Protein AF-A0A8T5W7X0-F1 (afdb_monomer)

Radius of gyration: 18.87 Å; Cα contacts (8 Å, |Δi|>4): 63; chains: 1; bounding box: 44×37×48 Å

Sequence (148 aa):
MAILFRSESFWGNILALLSAVCWAVYSVMNKSALKRYSPLTLTALAYVFGSLILFFFCFAFEDVSLIFQWSLSSWLILLYLGILASGVTFYLWNYALSIMEASRVSVFIFLIPVLAILLGKVILNETITGFTFLGTALVLSGIYLMER

Mean predicted aligned error: 6.64 Å

Secondary structure (DSSP, 8-state):
-GGGGSHHHHHHHHHHHHHHHHHHHHHHHHHHHTTTS-HHHHHHHHHHHHHHHHHHHHHHHS-GGGGGG--HHHHHHHHIIIIIIIIIHHHHHHHHHHHS-HHHHHHGGGGHHHHHHHHHHHHS-----HHHHHHHHHHHHHHHHHH-

Structure (mmCIF, N/CA/C/O backbone):
data_AF-A0A8T5W7X0-F1
#
_entry.id   AF-A0A8T5W7X0-F1
#
loop_
_atom_site.group_PDB
_atom_site.id
_atom_site.type_symbol
_atom_site.label_atom_id
_atom_site.label_alt_id
_atom_site.label_comp_id
_atom_site.label_asym_id
_atom_site.label_entity_id
_atom_site.label_seq_id
_atom_site.pdbx_PDB_ins_code
_atom_site.Cartn_x
_atom_site.Cartn_y
_atom_site.Cartn_z
_atom_site.occupancy
_atom_site.B_iso_or_equiv
_atom_site.auth_seq_id
_atom_site.auth_comp_id
_atom_site.auth_asym_id
_atom_site.auth_atom_id
_atom_site.pdbx_PDB_model_num
ATOM 1 N N . MET A 1 1 ? -17.045 22.392 -5.999 1.00 44.75 1 MET A N 1
ATOM 2 C CA . MET A 1 1 ? -15.923 23.307 -6.315 1.00 44.75 1 MET A CA 1
ATOM 3 C C . MET A 1 1 ? -15.496 24.185 -5.129 1.00 44.75 1 MET A C 1
ATOM 5 O O . MET A 1 1 ? -14.305 24.367 -4.947 1.00 44.75 1 MET A O 1
ATOM 9 N N . ALA A 1 2 ? -16.413 24.690 -4.286 1.00 38.28 2 ALA A N 1
ATOM 10 C CA . ALA A 1 2 ? -16.085 25.625 -3.190 1.00 38.28 2 ALA A CA 1
ATOM 11 C C . ALA A 1 2 ? -15.425 25.011 -1.930 1.00 38.28 2 ALA A C 1
ATOM 13 O O . ALA A 1 2 ? -14.937 25.744 -1.079 1.00 38.28 2 ALA A O 1
ATOM 14 N N . ILE A 1 3 ? -15.364 23.680 -1.808 1.00 50.03 3 ILE A N 1
ATOM 15 C CA . ILE A 1 3 ? -14.723 22.996 -0.664 1.00 50.03 3 ILE A CA 1
ATOM 16 C C . ILE A 1 3 ? -13.188 22.918 -0.847 1.00 50.03 3 ILE A C 1
ATOM 18 O O . ILE A 1 3 ? -12.456 22.663 0.099 1.00 50.03 3 ILE A O 1
ATOM 22 N N . LEU A 1 4 ? -12.677 23.213 -2.051 1.00 51.75 4 LEU A N 1
ATOM 23 C CA . LEU A 1 4 ? -11.252 23.110 -2.395 1.00 51.75 4 LEU A CA 1
ATOM 24 C C . LEU A 1 4 ? -10.384 24.286 -1.893 1.00 51.75 4 LEU A C 1
ATOM 26 O O . LEU A 1 4 ? -9.163 24.198 -1.975 1.00 51.75 4 LEU A O 1
ATOM 30 N N . PHE A 1 5 ? -10.986 25.364 -1.370 1.00 46.00 5 PHE A N 1
ATOM 31 C CA . PHE A 1 5 ? -10.304 26.638 -1.073 1.00 46.00 5 PHE A CA 1
ATOM 32 C C . PHE A 1 5 ? -10.375 27.079 0.405 1.00 46.00 5 PHE A C 1
ATOM 34 O O . PHE A 1 5 ? -10.375 28.272 0.699 1.00 46.00 5 PHE A O 1
ATOM 41 N N . ARG A 1 6 ? -10.420 26.147 1.367 1.00 50.62 6 ARG A N 1
ATOM 42 C CA . ARG A 1 6 ? -10.007 26.454 2.756 1.00 50.62 6 ARG A CA 1
ATOM 43 C C . ARG A 1 6 ? -8.491 26.251 2.869 1.00 50.62 6 ARG A C 1
ATOM 45 O O . ARG A 1 6 ? -7.983 25.289 2.306 1.00 50.62 6 ARG A O 1
ATOM 52 N N . SER A 1 7 ? -7.766 27.140 3.555 1.00 54.69 7 SER A N 1
ATOM 53 C CA . SER A 1 7 ? -6.286 27.188 3.534 1.00 54.69 7 SER A CA 1
ATOM 54 C C . SER A 1 7 ? -5.597 25.887 3.970 1.00 54.69 7 SER A C 1
ATOM 56 O O . SER A 1 7 ? -4.566 25.537 3.408 1.00 54.69 7 SER A O 1
ATOM 58 N N . GLU A 1 8 ? -6.204 25.134 4.892 1.00 58.72 8 GLU A N 1
ATOM 59 C CA . GLU A 1 8 ? -5.769 23.784 5.300 1.00 58.72 8 GLU A CA 1
ATOM 60 C C . GLU A 1 8 ? -5.920 22.752 4.163 1.00 58.72 8 GLU A C 1
ATOM 62 O O . GLU A 1 8 ? -5.091 21.865 3.977 1.00 58.72 8 GLU A O 1
ATOM 67 N N . SER A 1 9 ? -6.963 22.889 3.339 1.00 71.88 9 SER A N 1
ATOM 68 C CA . SER A 1 9 ? -7.229 21.993 2.210 1.00 71.88 9 SER A CA 1
ATOM 69 C C . SER A 1 9 ? -6.349 22.289 0.996 1.00 71.88 9 SER A C 1
ATOM 71 O O . SER A 1 9 ? -6.125 21.387 0.197 1.00 71.88 9 SER A O 1
ATOM 73 N N . PHE A 1 10 ? -5.824 23.510 0.837 1.00 84.81 10 PHE A N 1
ATOM 74 C CA . PHE A 1 10 ? -5.008 23.860 -0.332 1.00 84.81 10 PHE A CA 1
ATOM 75 C C . PHE A 1 10 ? -3.697 23.064 -0.384 1.00 84.81 10 PHE A C 1
ATOM 77 O O . PHE A 1 10 ? -3.405 22.424 -1.395 1.00 84.81 10 PHE A O 1
ATOM 84 N N . TRP A 1 11 ? -2.944 23.039 0.719 1.00 86.94 11 TRP A N 1
ATOM 85 C CA . TRP A 1 11 ? -1.716 22.244 0.814 1.00 86.94 11 TRP A CA 1
ATOM 86 C C . TRP A 1 11 ? -1.997 20.745 0.717 1.00 86.94 11 TRP A C 1
ATOM 88 O O . TRP A 1 11 ? -1.293 20.043 -0.006 1.00 86.94 11 TRP A O 1
ATOM 98 N N . GLY A 1 12 ? -3.072 20.269 1.354 1.00 88.25 12 GLY A N 1
ATOM 99 C CA . GLY A 1 12 ? -3.523 18.883 1.214 1.00 88.25 12 GLY A CA 1
ATOM 100 C C . GLY A 1 12 ? -3.826 18.502 -0.240 1.00 88.25 12 GLY A C 1
ATOM 101 O O . GLY A 1 12 ? -3.390 17.449 -0.702 1.00 88.25 12 GLY A O 1
ATOM 102 N N . ASN A 1 13 ? -4.490 19.382 -0.996 1.00 88.19 13 ASN A N 1
ATOM 103 C CA . ASN A 1 13 ? -4.788 19.163 -2.414 1.00 88.19 13 ASN A CA 1
ATOM 104 C C . ASN A 1 13 ? -3.510 19.095 -3.264 1.00 88.19 13 ASN A C 1
ATOM 106 O O . ASN A 1 13 ? -3.402 18.229 -4.132 1.00 88.19 13 ASN A O 1
ATOM 110 N N . ILE A 1 14 ? -2.528 19.967 -3.007 1.00 92.56 14 ILE A N 1
ATOM 111 C CA . ILE A 1 14 ? -1.224 19.919 -3.690 1.00 92.56 14 ILE A CA 1
ATOM 112 C C . ILE A 1 14 ? -0.510 18.598 -3.395 1.00 92.56 14 ILE A C 1
ATOM 114 O O . ILE A 1 14 ? -0.019 17.949 -4.319 1.00 92.56 14 ILE A O 1
ATOM 118 N N . LEU A 1 15 ? -0.476 18.174 -2.129 1.00 90.56 15 LEU A N 1
ATOM 119 C CA . LEU A 1 15 ? 0.145 16.909 -1.733 1.00 90.56 15 LEU A CA 1
ATOM 120 C C . LEU A 1 15 ? -0.561 15.704 -2.367 1.00 90.56 15 LEU A C 1
ATOM 122 O O . LEU A 1 15 ? 0.110 14.777 -2.817 1.00 90.56 15 LEU A O 1
ATOM 126 N N . ALA A 1 16 ? -1.891 15.731 -2.470 1.00 90.94 16 ALA A N 1
ATOM 127 C CA . ALA A 1 16 ? -2.662 14.690 -3.144 1.00 90.94 16 ALA A CA 1
ATOM 128 C C . ALA A 1 16 ? -2.339 14.614 -4.647 1.00 90.94 16 ALA A C 1
ATOM 130 O O . ALA A 1 16 ? -2.135 13.522 -5.180 1.00 90.94 16 ALA A O 1
ATOM 131 N N . LEU A 1 17 ? -2.227 15.760 -5.328 1.00 91.75 17 LEU A N 1
ATOM 132 C CA . LEU A 1 17 ? -1.805 15.809 -6.733 1.00 91.75 17 LEU A CA 1
ATOM 133 C C . LEU A 1 17 ? -0.375 15.291 -6.910 1.00 91.75 17 LEU A C 1
ATOM 135 O O . LEU A 1 17 ? -0.123 14.488 -7.808 1.00 91.75 17 LEU A O 1
ATOM 139 N N . LEU A 1 18 ? 0.550 15.699 -6.038 1.00 95.00 18 LEU A N 1
ATOM 140 C CA . LEU A 1 18 ? 1.928 15.216 -6.070 1.00 95.00 18 LEU A CA 1
ATOM 141 C C . LEU A 1 18 ? 1.990 13.701 -5.840 1.00 95.00 18 LEU A C 1
ATOM 143 O O . LEU A 1 18 ? 2.706 13.004 -6.554 1.00 95.00 18 LEU A O 1
ATOM 147 N N . SER A 1 19 ? 1.192 13.179 -4.907 1.00 92.88 19 SER A N 1
ATOM 148 C CA . SER A 1 19 ? 1.051 11.740 -4.665 1.00 92.88 19 SER A CA 1
ATOM 149 C C . SER A 1 19 ? 0.560 10.996 -5.912 1.00 92.88 19 SER A C 1
ATOM 151 O O . SER A 1 19 ? 1.158 9.989 -6.295 1.00 92.88 19 SER A O 1
ATOM 153 N N . ALA A 1 20 ? -0.456 11.521 -6.605 1.00 91.38 20 ALA A N 1
ATOM 154 C CA . ALA A 1 20 ? -0.961 10.931 -7.844 1.00 91.38 20 ALA A CA 1
ATOM 155 C C . ALA A 1 20 ? 0.097 10.921 -8.964 1.00 91.38 20 ALA A C 1
ATOM 157 O O . ALA A 1 20 ? 0.248 9.917 -9.664 1.00 91.38 20 ALA A O 1
ATOM 158 N N . VAL A 1 21 ? 0.876 12.000 -9.105 1.00 94.44 21 VAL A N 1
ATOM 159 C CA . VAL A 1 21 ? 1.999 12.063 -10.057 1.00 94.44 21 VAL A CA 1
ATOM 160 C C . VAL A 1 21 ? 3.079 11.043 -9.691 1.00 94.44 21 VAL A C 1
ATOM 162 O O . VAL A 1 21 ? 3.513 10.282 -10.557 1.00 94.44 21 VAL A O 1
ATOM 165 N N . CYS A 1 22 ? 3.471 10.964 -8.417 1.00 94.31 22 CYS A N 1
ATOM 166 C CA . CYS A 1 22 ? 4.420 9.963 -7.929 1.00 94.31 22 CYS A CA 1
ATOM 167 C C . CYS A 1 22 ? 3.940 8.537 -8.227 1.00 94.31 22 CYS A C 1
ATOM 169 O O . CYS A 1 22 ? 4.729 7.719 -8.698 1.00 94.31 22 CYS A O 1
ATOM 171 N N . TRP A 1 23 ? 2.653 8.245 -8.019 1.00 90.94 23 TRP A N 1
ATOM 172 C CA . TRP A 1 23 ? 2.062 6.940 -8.321 1.00 90.94 23 TRP A CA 1
ATOM 173 C C . TRP A 1 23 ? 2.108 6.597 -9.815 1.00 90.94 23 TRP A C 1
ATOM 175 O O . TRP A 1 23 ? 2.464 5.473 -10.188 1.00 90.94 23 TRP A O 1
ATOM 185 N N . ALA A 1 24 ? 1.782 7.560 -10.680 1.00 90.50 24 ALA A N 1
ATOM 186 C CA . ALA A 1 24 ? 1.826 7.377 -12.128 1.00 90.50 24 ALA A CA 1
ATOM 187 C C . ALA A 1 24 ? 3.261 7.121 -12.619 1.00 90.50 24 ALA A C 1
ATOM 189 O O . ALA A 1 24 ? 3.507 6.149 -13.339 1.00 90.50 24 ALA A O 1
ATOM 190 N N . VAL A 1 25 ? 4.219 7.945 -12.177 1.00 92.56 25 VAL A N 1
ATOM 191 C CA . VAL A 1 25 ? 5.645 7.784 -12.499 1.00 92.56 25 VAL A CA 1
ATOM 192 C C . VAL A 1 25 ? 6.160 6.438 -11.995 1.00 92.56 25 VAL A C 1
ATOM 194 O O . VAL A 1 25 ? 6.759 5.692 -12.771 1.00 92.56 25 VAL A O 1
ATOM 197 N N . TYR A 1 26 ? 5.868 6.089 -10.737 1.00 90.25 26 TYR A N 1
ATOM 198 C CA . TYR A 1 26 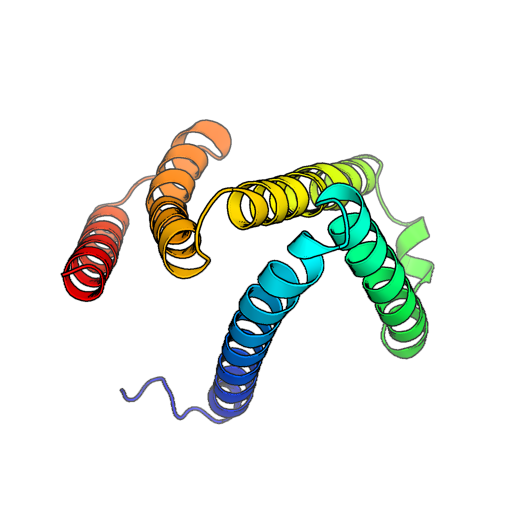? 6.211 4.793 -10.154 1.00 90.25 26 TYR A CA 1
ATOM 199 C C . TYR A 1 26 ? 5.688 3.648 -11.019 1.00 90.25 26 TYR A C 1
ATOM 201 O O . TYR A 1 26 ? 6.472 2.806 -11.441 1.00 90.25 26 TYR A O 1
ATOM 209 N N . SER A 1 27 ? 4.398 3.638 -11.353 1.00 87.75 27 SER A N 1
ATOM 210 C CA . SER A 1 27 ? 3.777 2.538 -12.100 1.00 87.75 27 SER A CA 1
ATOM 211 C C . SER A 1 27 ? 4.409 2.334 -13.484 1.00 87.75 27 SER A C 1
ATOM 213 O O . SER A 1 27 ? 4.690 1.198 -13.876 1.00 87.75 27 SER A O 1
ATOM 215 N N . VAL A 1 28 ? 4.702 3.421 -14.206 1.00 89.44 28 VAL A N 1
ATOM 216 C CA . VAL A 1 28 ? 5.338 3.364 -15.535 1.00 89.44 28 VAL A CA 1
ATOM 217 C C . VAL A 1 28 ? 6.807 2.938 -15.442 1.00 89.44 28 VAL A C 1
ATOM 219 O O . VAL A 1 28 ? 7.243 2.045 -16.176 1.00 89.44 28 VAL A O 1
ATOM 222 N N . MET A 1 29 ? 7.581 3.533 -14.530 1.00 91.00 29 MET A N 1
ATOM 223 C CA . MET A 1 29 ? 8.993 3.178 -14.337 1.00 91.00 29 MET A CA 1
ATOM 224 C C . MET A 1 29 ? 9.147 1.729 -13.880 1.00 91.00 29 MET A C 1
ATOM 226 O O . MET A 1 29 ? 9.999 0.999 -14.386 1.00 91.00 29 MET A O 1
ATOM 230 N N . ASN A 1 30 ? 8.290 1.298 -12.961 1.00 90.69 30 ASN A N 1
ATOM 231 C CA . ASN A 1 30 ? 8.306 -0.040 -12.400 1.00 90.69 30 ASN A CA 1
ATOM 232 C C . ASN A 1 30 ? 7.951 -1.094 -13.461 1.00 90.69 30 ASN A C 1
ATOM 234 O O . ASN A 1 30 ? 8.654 -2.093 -13.581 1.00 90.69 30 ASN A O 1
ATOM 238 N N . LYS A 1 31 ? 6.976 -0.825 -14.344 1.00 88.81 31 LYS A N 1
ATOM 239 C CA . LYS A 1 31 ? 6.710 -1.663 -15.531 1.00 88.81 31 LYS A CA 1
ATOM 240 C C . LYS A 1 31 ? 7.948 -1.836 -16.418 1.00 88.81 31 LYS A C 1
ATOM 242 O O . LYS A 1 31 ? 8.207 -2.935 -16.906 1.00 88.81 31 LYS A O 1
ATOM 247 N N . SER A 1 32 ? 8.725 -0.773 -16.631 1.00 90.19 32 SER A N 1
ATOM 248 C CA . SER A 1 32 ? 9.983 -0.856 -17.386 1.00 90.19 32 SER A CA 1
ATOM 249 C C . SER A 1 32 ? 11.044 -1.679 -16.644 1.00 90.19 32 SER A C 1
ATOM 251 O O . SER A 1 32 ? 11.687 -2.545 -17.238 1.00 90.19 32 SER A O 1
ATOM 253 N N . ALA A 1 33 ? 11.187 -1.468 -15.333 1.00 92.19 33 ALA A N 1
ATOM 254 C CA . ALA A 1 33 ? 12.130 -2.197 -14.486 1.00 92.19 33 ALA A CA 1
ATOM 255 C C . ALA A 1 33 ? 11.808 -3.700 -14.387 1.00 92.19 33 ALA A C 1
ATOM 257 O O . ALA A 1 33 ? 12.727 -4.521 -14.355 1.00 92.19 33 ALA A O 1
ATOM 258 N N . LEU A 1 34 ? 10.525 -4.074 -14.441 1.00 92.69 34 LEU A N 1
ATOM 259 C CA . LEU A 1 34 ? 10.060 -5.467 -14.463 1.00 92.69 34 LEU A CA 1
ATOM 260 C C . LEU A 1 34 ? 10.543 -6.258 -15.689 1.00 92.69 34 LEU A C 1
ATOM 262 O O . LEU A 1 34 ? 10.515 -7.484 -15.673 1.00 92.69 34 LEU A O 1
ATOM 266 N N . LYS A 1 35 ? 11.046 -5.591 -16.739 1.00 90.50 35 LYS A N 1
ATOM 267 C CA . LYS A 1 35 ? 11.715 -6.268 -17.866 1.00 90.50 35 LYS A CA 1
ATOM 268 C C . LYS A 1 35 ? 13.079 -6.854 -17.486 1.00 90.50 35 LYS A C 1
ATOM 270 O O . LYS A 1 35 ? 13.596 -7.694 -18.214 1.00 90.50 35 LYS A O 1
ATOM 275 N N . ARG A 1 36 ? 13.693 -6.367 -16.401 1.00 92.62 36 ARG A N 1
ATOM 276 C CA . ARG A 1 36 ? 15.043 -6.754 -15.949 1.00 92.62 36 ARG A CA 1
ATOM 277 C C . ARG A 1 36 ? 15.054 -7.415 -14.573 1.00 92.62 36 ARG A C 1
ATOM 279 O O . ARG A 1 36 ? 15.958 -8.194 -14.295 1.00 92.62 36 ARG A O 1
ATOM 286 N N . TYR A 1 37 ? 14.080 -7.104 -13.723 1.00 94.31 37 TYR A N 1
ATOM 287 C CA . TYR A 1 37 ? 14.020 -7.567 -12.338 1.00 94.31 37 TYR A CA 1
ATOM 288 C C . TYR A 1 37 ? 12.700 -8.278 -12.048 1.00 94.31 37 TYR A C 1
ATOM 290 O O . TYR A 1 37 ? 11.663 -7.933 -12.607 1.00 94.31 37 TYR A O 1
ATOM 298 N N . SER A 1 38 ? 12.731 -9.254 -11.137 1.00 94.38 38 SER A N 1
ATOM 299 C CA . SER A 1 38 ? 11.513 -9.953 -10.719 1.00 94.38 38 SER A CA 1
ATOM 300 C C . SER A 1 38 ? 10.580 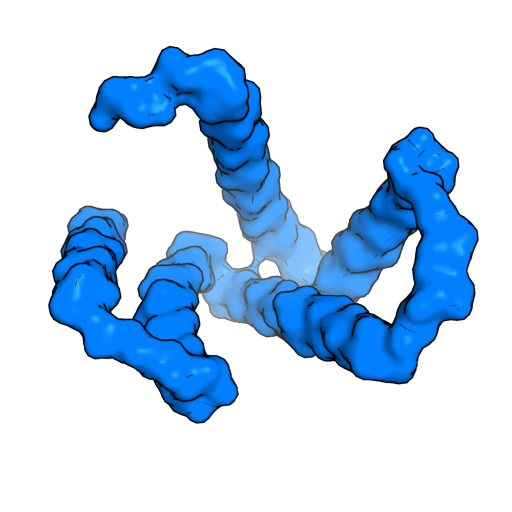-9.031 -9.909 1.00 94.38 38 SER A C 1
ATOM 302 O O . SER A 1 38 ? 11.074 -8.136 -9.211 1.00 94.38 38 SER A O 1
ATOM 304 N N . PRO A 1 39 ? 9.252 -9.271 -9.916 1.00 92.06 39 PRO A N 1
ATOM 305 C CA . PRO A 1 39 ? 8.304 -8.536 -9.076 1.00 92.06 39 PRO A CA 1
ATOM 306 C C . PRO A 1 39 ? 8.692 -8.510 -7.598 1.00 92.06 39 PRO A C 1
ATOM 308 O O . PRO A 1 39 ? 8.630 -7.462 -6.962 1.00 92.06 39 PRO A O 1
ATOM 311 N N . LEU A 1 40 ? 9.159 -9.646 -7.068 1.00 93.81 40 LEU A N 1
ATOM 312 C CA . LEU A 1 40 ? 9.587 -9.760 -5.677 1.00 93.81 40 LEU A CA 1
ATOM 313 C C . LEU A 1 40 ? 10.810 -8.887 -5.390 1.00 93.81 40 LEU A C 1
ATOM 315 O O . LEU A 1 40 ? 10.844 -8.208 -4.369 1.00 93.81 40 LEU A O 1
ATOM 319 N N . THR A 1 41 ? 11.791 -8.869 -6.297 1.00 93.81 41 THR A N 1
ATOM 320 C CA . THR A 1 41 ? 12.994 -8.038 -6.158 1.00 93.81 41 THR A CA 1
ATOM 321 C C . THR A 1 41 ? 12.636 -6.556 -6.120 1.00 93.81 41 THR A C 1
ATOM 323 O O . THR A 1 41 ? 13.121 -5.840 -5.249 1.00 93.81 41 THR A O 1
ATOM 326 N N . LEU A 1 42 ? 11.772 -6.090 -7.026 1.00 94.00 42 LEU A N 1
ATOM 327 C CA . LEU A 1 42 ? 11.379 -4.678 -7.064 1.00 94.00 42 LEU A CA 1
ATOM 328 C C . LEU A 1 42 ? 10.555 -4.274 -5.842 1.00 94.00 42 LEU A C 1
ATOM 330 O O . LEU A 1 42 ? 10.813 -3.215 -5.272 1.00 94.00 42 LEU A O 1
ATOM 334 N N . THR A 1 43 ? 9.628 -5.127 -5.394 1.00 93.38 43 THR A N 1
ATOM 335 C CA . THR A 1 43 ? 8.904 -4.904 -4.136 1.00 93.38 43 THR A CA 1
ATOM 336 C C . THR A 1 43 ? 9.882 -4.831 -2.965 1.00 93.38 43 THR A C 1
ATOM 338 O O . THR A 1 43 ? 9.876 -3.850 -2.229 1.00 93.38 43 THR A O 1
ATOM 341 N N . ALA A 1 44 ? 10.774 -5.813 -2.813 1.00 94.00 44 ALA A N 1
ATOM 342 C CA . ALA A 1 44 ? 11.731 -5.849 -1.709 1.00 94.00 44 ALA A CA 1
ATOM 343 C C . ALA A 1 44 ? 12.631 -4.606 -1.682 1.00 94.00 44 ALA A C 1
ATOM 345 O O . ALA A 1 44 ? 12.773 -3.986 -0.632 1.00 94.00 44 ALA A O 1
ATOM 346 N N . LEU A 1 45 ? 13.182 -4.194 -2.828 1.00 94.00 45 LEU A N 1
ATOM 347 C CA . LEU A 1 45 ? 14.002 -2.984 -2.909 1.00 94.00 45 LEU A CA 1
ATOM 348 C C . LEU A 1 45 ? 13.203 -1.736 -2.520 1.00 94.00 45 LEU A C 1
ATOM 350 O O . LEU A 1 45 ? 13.683 -0.944 -1.711 1.00 94.00 45 LEU A O 1
ATOM 354 N N . ALA A 1 46 ? 11.978 -1.579 -3.032 1.00 92.44 46 ALA A N 1
ATOM 355 C CA . ALA A 1 46 ? 11.124 -0.444 -2.685 1.00 92.44 46 ALA A CA 1
ATOM 356 C C . ALA A 1 46 ? 10.849 -0.371 -1.172 1.00 92.44 46 ALA A C 1
ATOM 358 O O . ALA A 1 46 ? 10.973 0.701 -0.580 1.00 92.44 46 ALA A O 1
ATOM 359 N N . TYR A 1 47 ? 10.553 -1.504 -0.528 1.00 93.25 47 TYR A N 1
ATOM 360 C CA . TYR A 1 47 ? 10.312 -1.560 0.917 1.00 93.25 47 TYR A CA 1
ATOM 361 C C . TYR A 1 47 ? 11.582 -1.386 1.751 1.00 93.25 47 TYR A C 1
ATOM 363 O O . TYR A 1 47 ? 11.523 -0.757 2.804 1.00 93.25 47 TYR A O 1
ATOM 371 N N . VAL A 1 48 ? 12.736 -1.885 1.304 1.00 95.31 48 VAL A N 1
ATOM 372 C CA . VAL A 1 48 ? 14.008 -1.680 2.013 1.00 95.31 48 VAL A CA 1
ATOM 373 C C . VAL A 1 48 ? 14.402 -0.206 1.972 1.00 95.31 48 VAL A C 1
ATOM 375 O O . VAL A 1 48 ? 14.618 0.391 3.020 1.00 95.31 48 VAL A O 1
ATOM 378 N N . PHE A 1 49 ? 14.427 0.420 0.793 1.00 94.94 49 PHE A N 1
ATOM 379 C CA . PHE A 1 49 ? 14.779 1.839 0.695 1.00 94.94 49 PHE A CA 1
ATOM 380 C C . PHE A 1 49 ? 13.728 2.739 1.350 1.00 94.94 49 PHE A C 1
ATOM 382 O O . PHE A 1 49 ? 14.087 3.662 2.078 1.00 94.94 49 PHE A O 1
ATOM 389 N N . GLY A 1 50 ? 12.440 2.448 1.148 1.00 93.69 50 GLY A N 1
ATOM 390 C CA . GLY A 1 50 ? 11.351 3.188 1.782 1.00 93.69 50 GLY A CA 1
ATOM 391 C C . GLY A 1 50 ? 11.392 3.093 3.306 1.00 93.69 50 GLY A C 1
ATOM 392 O O . GLY A 1 50 ? 11.286 4.114 3.981 1.00 93.69 50 GLY A O 1
ATOM 393 N N . SER A 1 51 ? 11.613 1.894 3.857 1.00 93.81 51 SER A N 1
ATOM 394 C CA . SER A 1 51 ? 11.716 1.713 5.309 1.00 93.81 51 SER A CA 1
ATOM 395 C C . SER A 1 51 ? 12.969 2.362 5.884 1.00 93.81 51 SER A C 1
ATOM 397 O O . SER A 1 51 ? 12.870 2.971 6.939 1.00 93.81 51 SER A O 1
ATOM 399 N N . LEU A 1 52 ? 14.112 2.328 5.189 1.00 95.56 52 LEU A N 1
ATOM 400 C CA . LEU A 1 52 ? 15.318 3.044 5.617 1.00 95.56 52 LEU A CA 1
ATOM 401 C C . LEU A 1 52 ? 15.083 4.555 5.692 1.00 95.56 52 LEU A C 1
ATOM 403 O O . LEU A 1 52 ? 15.428 5.174 6.694 1.00 95.56 52 LEU A O 1
ATOM 407 N N . ILE A 1 53 ? 14.462 5.150 4.669 1.00 94.12 53 ILE A N 1
ATOM 408 C CA . ILE A 1 53 ? 14.142 6.584 4.675 1.00 94.12 53 ILE A CA 1
ATOM 409 C C . ILE A 1 53 ? 13.195 6.905 5.836 1.00 94.12 53 ILE A C 1
ATOM 411 O O . ILE A 1 53 ? 13.483 7.796 6.632 1.00 94.12 53 ILE A O 1
ATOM 415 N N . LEU A 1 54 ? 12.100 6.151 5.975 1.00 92.25 54 LEU A N 1
ATOM 416 C CA . LEU A 1 54 ? 11.134 6.363 7.055 1.00 92.25 54 LEU A CA 1
ATOM 417 C C . LEU A 1 54 ? 11.740 6.127 8.441 1.00 92.25 54 LEU A C 1
ATOM 419 O O . LEU A 1 54 ? 11.381 6.826 9.382 1.00 92.25 54 LEU A O 1
ATOM 423 N N . PHE A 1 55 ? 12.684 5.197 8.569 1.00 91.31 55 PHE A N 1
ATOM 424 C CA . PHE A 1 55 ? 13.400 4.938 9.812 1.00 91.31 55 PHE A CA 1
ATOM 425 C C . PHE A 1 55 ? 14.164 6.181 10.273 1.00 91.31 55 PHE A C 1
ATOM 427 O O . PHE A 1 55 ? 14.021 6.577 11.425 1.00 91.31 55 PHE A O 1
ATOM 434 N N . PHE A 1 56 ? 14.896 6.860 9.383 1.00 92.31 56 PHE A N 1
ATOM 435 C CA . PHE A 1 56 ? 15.578 8.113 9.737 1.00 92.31 56 PHE A CA 1
ATOM 436 C C . PHE A 1 56 ? 14.603 9.253 10.050 1.00 92.31 56 PHE A C 1
ATOM 438 O O . PHE A 1 56 ? 14.842 10.018 10.983 1.00 92.31 56 PHE A O 1
ATOM 445 N N . PHE A 1 57 ? 13.493 9.355 9.314 1.00 92.44 57 PHE A N 1
ATOM 446 C CA . PHE A 1 57 ? 12.454 10.350 9.600 1.00 92.44 57 PHE A CA 1
ATOM 447 C C . PHE A 1 57 ? 11.784 10.111 10.958 1.00 92.44 57 PHE A C 1
ATOM 449 O O . PHE A 1 57 ? 11.502 11.072 11.666 1.00 92.44 57 PHE A O 1
ATOM 456 N N . CYS A 1 58 ? 11.596 8.852 11.358 1.00 91.31 58 CYS A N 1
ATOM 457 C CA . CYS A 1 58 ? 11.037 8.499 12.659 1.00 91.31 58 CYS A CA 1
ATOM 458 C C . CYS A 1 58 ? 11.853 9.123 13.804 1.00 91.31 58 CYS A C 1
ATOM 460 O O . CYS A 1 58 ? 11.288 9.801 14.651 1.00 91.31 58 CYS A O 1
ATOM 462 N N . PHE A 1 59 ? 13.187 9.023 13.780 1.00 88.56 59 PHE A N 1
ATOM 463 C CA . PHE A 1 59 ? 14.026 9.660 14.811 1.00 88.56 59 PHE A CA 1
ATOM 464 C C . PHE A 1 59 ? 13.998 11.191 14.791 1.00 88.56 59 PHE A C 1
ATOM 466 O O . PHE A 1 59 ? 14.332 11.815 15.795 1.00 88.56 59 PHE A O 1
ATOM 473 N N . ALA A 1 60 ? 13.662 11.800 13.653 1.00 91.12 60 ALA A N 1
ATOM 474 C CA . ALA A 1 60 ? 13.642 13.251 13.507 1.00 91.12 60 ALA A CA 1
ATOM 475 C C . ALA A 1 60 ? 12.307 13.879 13.936 1.00 91.12 60 ALA A C 1
ATOM 477 O O . ALA A 1 60 ? 12.301 15.024 14.386 1.00 91.12 60 ALA A O 1
ATOM 478 N N . PHE A 1 61 ? 11.194 13.158 13.776 1.00 91.31 61 PHE A N 1
ATOM 479 C C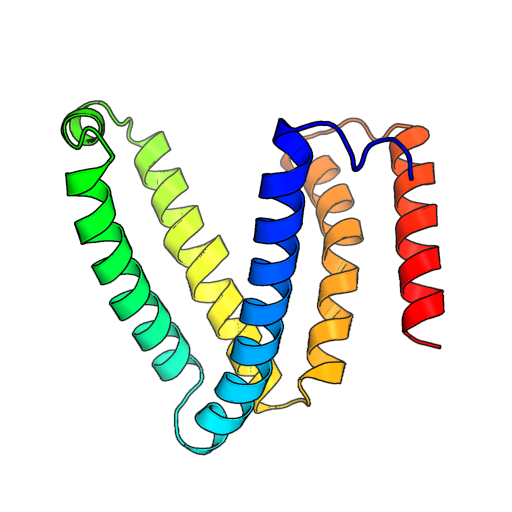A . PHE A 1 61 ? 9.847 13.720 13.914 1.00 91.31 61 PHE A CA 1
ATOM 480 C C . PHE A 1 61 ? 8.966 13.021 14.954 1.00 91.31 61 PHE A C 1
ATOM 482 O O . PHE A 1 61 ? 7.960 13.603 15.350 1.00 91.31 61 PHE A O 1
ATOM 489 N N . GLU A 1 62 ? 9.326 11.820 15.411 1.00 90.25 62 GLU A N 1
ATOM 490 C CA . GLU A 1 62 ? 8.489 10.998 16.290 1.00 90.25 62 GLU A CA 1
ATOM 491 C C . GLU A 1 62 ? 9.192 10.653 17.611 1.00 90.25 62 GLU A C 1
ATOM 493 O O . GLU A 1 62 ? 10.420 10.570 17.699 1.00 90.25 62 GLU A O 1
ATOM 498 N N . ASP A 1 63 ? 8.398 10.396 18.654 1.00 88.81 63 ASP A N 1
ATOM 499 C CA . ASP A 1 63 ? 8.902 9.885 19.931 1.00 88.81 63 ASP A CA 1
ATOM 500 C C . ASP A 1 63 ? 8.998 8.352 19.902 1.00 88.81 63 ASP A C 1
ATOM 502 O O . ASP A 1 63 ? 8.022 7.619 20.090 1.00 88.81 63 ASP A O 1
ATOM 506 N N . VAL A 1 64 ? 10.218 7.856 19.696 1.00 86.75 64 VAL A N 1
ATOM 507 C CA . VAL A 1 64 ? 10.525 6.419 19.594 1.00 86.75 64 VAL A CA 1
ATOM 508 C C . VAL A 1 64 ? 10.240 5.667 20.904 1.00 86.75 64 VAL A C 1
ATOM 510 O O . VAL A 1 64 ? 10.038 4.449 20.888 1.00 86.75 64 VAL A O 1
ATOM 513 N N . SER A 1 65 ? 10.166 6.359 22.046 1.0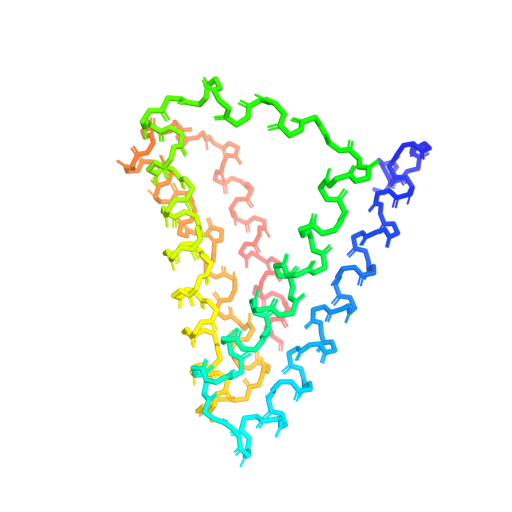0 87.12 65 SER A N 1
ATOM 514 C CA . SER A 1 65 ? 9.884 5.719 23.338 1.00 87.12 65 SER A CA 1
ATOM 515 C C . SER A 1 65 ? 8.469 5.127 23.420 1.00 87.12 65 SER A C 1
ATOM 517 O O . SER A 1 65 ? 8.232 4.186 24.185 1.00 87.12 65 SER A O 1
ATOM 519 N N . LEU A 1 66 ? 7.545 5.592 22.572 1.00 86.38 66 LEU A N 1
ATOM 520 C CA . LEU A 1 66 ? 6.171 5.091 22.502 1.00 86.38 66 LEU A CA 1
ATOM 521 C C . LEU A 1 66 ? 6.088 3.615 22.090 1.00 86.38 66 LEU A C 1
ATOM 523 O O . LEU A 1 66 ? 5.126 2.938 22.454 1.00 86.38 66 LEU A O 1
ATOM 527 N N . ILE A 1 67 ? 7.104 3.086 21.398 1.00 87.25 67 ILE A N 1
ATOM 528 C CA . ILE A 1 67 ? 7.157 1.676 20.981 1.00 87.25 67 ILE A CA 1
ATOM 529 C C . ILE A 1 67 ? 7.122 0.737 22.197 1.00 87.25 67 ILE A C 1
ATOM 531 O O . ILE A 1 67 ? 6.519 -0.335 22.140 1.00 87.25 67 ILE A O 1
ATOM 535 N N . PHE A 1 68 ? 7.705 1.143 23.330 1.00 87.56 68 PHE A N 1
ATOM 536 C CA . PHE A 1 68 ? 7.710 0.333 24.554 1.00 87.56 68 PHE A CA 1
ATOM 537 C C . PHE A 1 68 ? 6.336 0.240 25.230 1.00 87.56 68 PHE A C 1
ATOM 539 O O . PHE A 1 68 ? 6.133 -0.618 26.085 1.00 87.56 68 PHE A O 1
ATOM 546 N N . GLN A 1 69 ? 5.388 1.096 24.844 1.00 91.62 69 GLN A N 1
ATOM 547 C CA . GLN A 1 69 ? 4.017 1.090 25.359 1.00 91.62 69 GLN A CA 1
ATOM 548 C C . GLN A 1 69 ? 3.069 0.258 24.484 1.00 91.62 69 GLN A C 1
ATOM 550 O O . GLN A 1 69 ? 1.879 0.142 24.784 1.00 91.62 69 GLN A O 1
ATOM 555 N N . TRP A 1 70 ? 3.562 -0.309 23.381 1.00 92.69 70 TRP A N 1
ATOM 556 C CA . TRP A 1 70 ? 2.719 -1.033 22.442 1.00 92.69 70 TRP A CA 1
ATOM 557 C C . TRP A 1 70 ? 2.277 -2.385 22.986 1.00 92.69 70 TRP A C 1
ATOM 559 O O . TRP A 1 70 ? 3.073 -3.218 23.416 1.00 92.69 70 TRP A O 1
ATOM 569 N N . SER A 1 71 ? 0.971 -2.622 22.896 1.00 95.56 71 SER A N 1
ATOM 570 C CA . SER A 1 71 ? 0.374 -3.918 23.198 1.00 95.56 71 SER A CA 1
ATOM 571 C C . SER A 1 71 ? 0.751 -4.971 22.147 1.00 95.56 71 SER A C 1
ATOM 573 O O . SER A 1 71 ? 1.094 -4.642 21.009 1.00 95.56 71 SER A O 1
ATOM 575 N N . LEU A 1 72 ? 0.597 -6.256 22.485 1.00 95.19 72 LEU A N 1
ATOM 576 C CA . LEU A 1 72 ? 0.733 -7.345 21.510 1.00 95.19 72 LEU A CA 1
ATOM 577 C C . LEU A 1 72 ? -0.210 -7.155 20.308 1.00 95.19 72 LEU A C 1
ATOM 579 O O . LEU A 1 72 ? 0.181 -7.407 19.171 1.00 95.19 72 LEU A O 1
ATOM 583 N N . SER A 1 73 ? -1.425 -6.650 20.539 1.00 95.75 73 SER A N 1
ATOM 584 C CA . SER A 1 73 ? -2.385 -6.346 19.475 1.00 95.75 73 SER A CA 1
ATOM 585 C C . SER A 1 73 ? -1.846 -5.307 18.488 1.00 95.75 73 SER A C 1
ATOM 587 O O . SER A 1 73 ? -2.004 -5.477 17.282 1.00 95.75 73 SER A O 1
ATOM 589 N N . SER A 1 74 ? -1.158 -4.270 18.974 1.00 94.94 74 SER A N 1
ATOM 590 C CA . SER A 1 74 ? -0.532 -3.242 18.129 1.00 94.94 74 SER A CA 1
ATOM 591 C C . SER A 1 74 ? 0.542 -3.845 17.217 1.00 94.94 74 SER A C 1
ATOM 593 O O . SER A 1 74 ? 0.574 -3.561 16.020 1.00 94.94 74 SER A O 1
ATOM 595 N N . TRP A 1 75 ? 1.369 -4.745 17.755 1.00 95.00 75 TRP A N 1
ATOM 596 C CA . TRP A 1 75 ? 2.375 -5.470 16.974 1.00 95.00 75 TRP A CA 1
ATOM 597 C C . TRP A 1 75 ? 1.757 -6.387 15.917 1.00 95.00 75 TRP A C 1
ATOM 599 O O . TRP A 1 75 ? 2.229 -6.419 14.781 1.00 95.00 75 TRP A O 1
ATOM 609 N N . LEU A 1 76 ? 0.678 -7.098 16.254 1.00 96.31 76 LEU A N 1
ATOM 610 C CA . LEU A 1 76 ? -0.034 -7.948 15.297 1.00 96.31 76 LEU A CA 1
ATOM 611 C C . LEU A 1 76 ? -0.667 -7.131 14.163 1.00 96.31 76 LEU A C 1
ATOM 613 O O . LEU A 1 76 ? -0.575 -7.531 13.002 1.00 96.31 76 LEU A O 1
ATOM 617 N N . ILE A 1 77 ? -1.250 -5.970 14.475 1.00 94.62 77 ILE A N 1
ATOM 618 C CA . ILE A 1 77 ? -1.786 -5.044 13.466 1.00 94.62 77 ILE A CA 1
ATOM 619 C C . ILE A 1 77 ? -0.665 -4.547 12.548 1.00 94.62 77 ILE A C 1
ATOM 621 O O . ILE A 1 77 ? -0.847 -4.499 11.333 1.00 94.62 77 ILE A O 1
ATOM 625 N N . LEU A 1 78 ? 0.513 -4.234 13.088 1.00 93.94 78 LEU A N 1
ATOM 626 C CA . LEU A 1 78 ? 1.655 -3.820 12.271 1.00 93.94 78 LEU A CA 1
ATOM 627 C C . LEU A 1 78 ? 2.189 -4.926 11.373 1.00 93.94 78 LEU A C 1
ATOM 629 O O . LEU A 1 78 ? 2.495 -4.659 10.213 1.00 93.94 78 LEU A O 1
ATOM 633 N N . LEU A 1 79 ? 2.264 -6.162 11.865 1.00 95.12 79 LEU A N 1
ATOM 634 C CA . LEU A 1 79 ? 2.636 -7.305 11.032 1.00 95.12 79 LEU A CA 1
ATOM 635 C C . LEU A 1 79 ? 1.618 -7.523 9.911 1.00 95.12 79 LEU A C 1
ATOM 637 O O . LEU A 1 79 ? 2.007 -7.729 8.761 1.00 95.12 79 LEU A O 1
ATOM 641 N N . TYR A 1 80 ? 0.325 -7.408 10.217 1.00 94.56 80 TYR A N 1
ATOM 642 C CA . TYR A 1 80 ? -0.734 -7.450 9.213 1.00 94.56 80 TYR A CA 1
ATOM 643 C C . TYR A 1 80 ? -0.561 -6.343 8.159 1.00 94.56 80 TYR A C 1
ATOM 645 O O . TYR A 1 80 ? -0.576 -6.625 6.958 1.00 94.56 80 TYR A O 1
ATOM 653 N N . LEU A 1 81 ? -0.341 -5.098 8.591 1.00 94.69 81 LEU A N 1
ATOM 654 C CA . LEU A 1 81 ? -0.177 -3.956 7.692 1.00 94.69 81 LEU A CA 1
ATOM 655 C C . LEU A 1 81 ? 1.085 -4.066 6.831 1.00 94.69 81 LEU A C 1
ATOM 657 O O . LEU A 1 81 ? 1.029 -3.791 5.634 1.00 94.69 81 LEU A O 1
ATOM 661 N N . GLY A 1 82 ? 2.209 -4.477 7.418 1.00 94.75 82 GLY A N 1
ATOM 662 C CA . GLY A 1 82 ? 3.494 -4.584 6.730 1.00 94.75 82 GLY A CA 1
ATOM 663 C C . GLY A 1 82 ? 3.567 -5.769 5.767 1.00 94.75 82 GLY A C 1
ATOM 664 O O . GLY A 1 82 ? 4.051 -5.626 4.644 1.00 94.75 82 GLY A O 1
ATOM 665 N N . ILE A 1 83 ? 3.060 -6.936 6.168 1.00 94.12 83 ILE A N 1
ATOM 666 C CA . ILE A 1 83 ? 3.154 -8.152 5.352 1.00 94.12 83 ILE A CA 1
ATOM 667 C C . ILE A 1 83 ? 1.991 -8.225 4.368 1.00 94.12 83 ILE A C 1
ATOM 669 O O . ILE A 1 83 ? 2.221 -8.268 3.163 1.00 94.12 83 ILE A O 1
ATOM 673 N N . LEU A 1 84 ? 0.750 -8.244 4.861 1.00 93.81 84 LEU A N 1
ATOM 674 C CA . LEU A 1 84 ? -0.418 -8.508 4.021 1.00 93.81 84 LEU A CA 1
ATOM 675 C C . LEU A 1 84 ? -0.877 -7.254 3.285 1.00 93.81 84 LEU A C 1
ATOM 677 O O . LEU A 1 84 ? -0.904 -7.256 2.057 1.00 93.81 84 LEU A O 1
ATOM 681 N N . ALA A 1 85 ? -1.194 -6.178 4.013 1.00 92.75 85 ALA A N 1
ATOM 682 C CA . ALA A 1 85 ? -1.743 -4.974 3.385 1.00 92.75 85 ALA A CA 1
ATOM 683 C C . ALA A 1 85 ? -0.725 -4.279 2.463 1.00 92.75 85 ALA A C 1
ATOM 685 O O . ALA A 1 85 ? -1.111 -3.666 1.470 1.00 92.75 85 ALA A O 1
ATOM 686 N N . SER A 1 86 ? 0.564 -4.426 2.770 1.00 93.00 86 SER A N 1
ATOM 687 C CA . SER A 1 86 ? 1.681 -3.807 2.060 1.00 93.00 86 SER A CA 1
ATOM 688 C C . SER A 1 86 ? 2.426 -4.810 1.173 1.00 93.00 86 SER A C 1
ATOM 690 O O . SER A 1 86 ? 2.201 -4.843 -0.037 1.00 93.00 86 SER A O 1
ATOM 692 N N . GLY A 1 87 ? 3.292 -5.653 1.747 1.00 93.94 87 GLY A N 1
ATOM 693 C CA . GLY A 1 87 ? 4.202 -6.512 0.981 1.00 93.94 87 GLY A CA 1
ATOM 694 C C . GLY A 1 87 ? 3.507 -7.396 -0.059 1.00 93.94 87 GLY A C 1
ATOM 695 O O . GLY A 1 87 ? 3.878 -7.366 -1.235 1.00 93.94 87 GLY A O 1
ATOM 696 N N . VAL A 1 88 ? 2.476 -8.143 0.347 1.00 95.50 88 VAL A N 1
ATOM 697 C CA . VAL A 1 88 ? 1.707 -9.025 -0.547 1.00 95.50 88 VAL A CA 1
ATOM 698 C C . VAL A 1 88 ? 0.945 -8.215 -1.593 1.00 95.50 88 VAL A C 1
ATOM 700 O O . VAL A 1 88 ? 1.047 -8.529 -2.778 1.00 95.50 88 VAL A O 1
ATOM 703 N N . THR A 1 89 ? 0.241 -7.152 -1.198 1.00 94.00 89 THR A N 1
ATOM 704 C CA . THR A 1 89 ? -0.498 -6.284 -2.132 1.00 94.00 89 THR A CA 1
ATOM 705 C C . THR A 1 89 ? 0.407 -5.722 -3.227 1.00 94.00 89 THR A C 1
ATOM 707 O O . THR A 1 89 ? 0.099 -5.842 -4.413 1.00 94.00 89 THR A O 1
ATOM 710 N N . PHE A 1 90 ? 1.555 -5.151 -2.858 1.00 92.94 90 PHE A N 1
ATOM 711 C CA . PHE A 1 90 ? 2.482 -4.559 -3.823 1.00 92.94 90 PHE A CA 1
ATOM 712 C C . PHE A 1 90 ? 3.231 -5.605 -4.647 1.00 92.94 90 PHE A C 1
ATOM 714 O 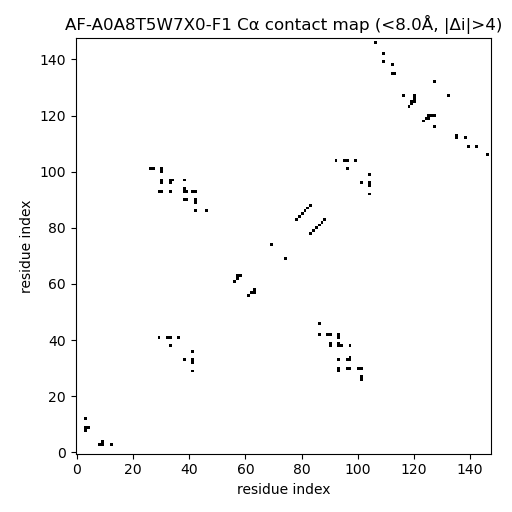O . PHE A 1 90 ? 3.529 -5.368 -5.817 1.00 92.94 90 PHE A O 1
ATOM 721 N N . TYR A 1 91 ? 3.512 -6.782 -4.083 1.00 95.19 91 TYR A N 1
ATOM 722 C CA . TYR A 1 91 ? 3.989 -7.914 -4.872 1.00 95.19 91 TYR A CA 1
ATOM 723 C C . TYR A 1 91 ? 2.971 -8.319 -5.943 1.00 95.19 91 TYR A C 1
ATOM 725 O O . TYR A 1 91 ? 3.351 -8.449 -7.104 1.00 95.19 91 TYR A O 1
ATOM 733 N N . LEU A 1 92 ? 1.690 -8.463 -5.588 1.00 95.12 92 LEU A N 1
ATOM 734 C CA . LEU A 1 92 ? 0.631 -8.810 -6.539 1.00 95.12 92 LEU A CA 1
ATOM 735 C C . LEU A 1 92 ? 0.435 -7.720 -7.597 1.00 95.12 92 LEU A C 1
ATOM 737 O O . LEU A 1 92 ? 0.277 -8.040 -8.773 1.00 95.12 92 LEU A O 1
ATOM 741 N N . TRP A 1 93 ? 0.522 -6.447 -7.208 1.00 93.06 93 TRP A N 1
ATOM 742 C CA . TRP A 1 93 ? 0.526 -5.322 -8.142 1.00 93.06 93 TRP A CA 1
ATOM 743 C C . TRP A 1 93 ? 1.679 -5.426 -9.148 1.00 93.06 93 TRP A C 1
ATOM 745 O O . TRP A 1 93 ? 1.461 -5.372 -10.358 1.00 93.06 93 TRP A O 1
ATOM 755 N N . ASN A 1 94 ? 2.904 -5.655 -8.667 1.00 93.94 94 ASN A N 1
ATOM 756 C CA . ASN A 1 94 ? 4.084 -5.807 -9.521 1.00 93.94 94 ASN A CA 1
ATOM 757 C C . ASN A 1 94 ? 4.015 -7.062 -10.391 1.00 93.94 94 ASN A C 1
ATOM 759 O O . ASN A 1 94 ? 4.438 -7.048 -11.546 1.00 93.94 94 ASN A O 1
ATOM 763 N N . TYR A 1 95 ? 3.453 -8.144 -9.860 1.00 94.88 95 TYR A N 1
ATOM 764 C CA . TYR A 1 95 ? 3.203 -9.362 -10.608 1.00 94.88 95 TYR A CA 1
ATOM 765 C C . TYR A 1 95 ? 2.212 -9.104 -11.744 1.00 94.88 95 TYR A C 1
ATOM 767 O O . TYR A 1 95 ? 2.535 -9.393 -12.895 1.00 94.88 95 TYR A O 1
ATOM 775 N N . ALA A 1 96 ? 1.074 -8.465 -11.469 1.00 93.69 96 ALA A N 1
ATOM 776 C CA . ALA A 1 96 ? 0.105 -8.077 -12.489 1.00 93.69 96 ALA A CA 1
ATOM 777 C C . ALA A 1 96 ? 0.732 -7.149 -13.543 1.00 93.69 96 ALA A C 1
ATOM 779 O O . ALA A 1 96 ? 0.581 -7.384 -14.742 1.00 93.69 96 ALA A O 1
ATOM 780 N N . LEU A 1 97 ? 1.522 -6.156 -13.118 1.00 92.94 97 LEU A N 1
ATOM 781 C CA . LEU A 1 97 ? 2.277 -5.291 -14.027 1.00 92.94 97 LEU A CA 1
ATOM 782 C C . LEU A 1 97 ? 3.307 -6.055 -14.858 1.00 92.94 97 LEU A C 1
ATOM 784 O O . LEU A 1 97 ? 3.635 -5.617 -15.953 1.00 92.94 97 LEU A O 1
ATOM 788 N N . SER A 1 98 ? 3.836 -7.186 -14.400 1.00 92.81 98 SER A N 1
ATOM 789 C CA . SER A 1 98 ? 4.791 -7.961 -15.200 1.00 92.81 98 SER A CA 1
ATOM 790 C C . SER A 1 98 ? 4.119 -8.659 -16.387 1.00 92.81 98 SER A C 1
ATOM 792 O O . SER A 1 98 ? 4.716 -8.739 -17.459 1.00 92.81 98 SER A O 1
ATOM 794 N N . ILE A 1 99 ? 2.851 -9.059 -16.237 1.00 92.88 99 ILE A N 1
ATOM 795 C CA . ILE A 1 99 ? 2.095 -9.824 -17.242 1.00 92.88 99 ILE A CA 1
ATOM 796 C C . ILE A 1 99 ? 1.071 -8.991 -18.037 1.00 92.88 99 ILE A C 1
ATOM 798 O O . ILE A 1 99 ? 0.608 -9.435 -19.084 1.00 92.88 99 ILE A O 1
ATOM 802 N N . MET A 1 100 ? 0.721 -7.780 -17.587 1.00 91.81 100 MET A N 1
ATOM 803 C CA . MET A 1 100 ? -0.276 -6.900 -18.222 1.00 91.81 100 MET A CA 1
ATOM 804 C C . MET A 1 100 ? 0.227 -5.457 -18.351 1.00 91.81 100 MET A C 1
ATOM 806 O O . MET A 1 100 ? 1.129 -5.028 -17.634 1.00 91.81 100 MET A O 1
ATOM 810 N N . GLU A 1 101 ? -0.344 -4.685 -19.278 1.00 87.75 101 GLU A N 1
ATOM 811 C CA . GLU A 1 101 ? -0.053 -3.250 -19.410 1.00 87.75 101 GLU A CA 1
ATOM 812 C C . GLU A 1 101 ? -0.537 -2.449 -18.195 1.00 87.75 101 GLU A C 1
ATOM 814 O O . GLU A 1 101 ? -1.582 -2.756 -17.619 1.00 87.75 101 GLU A O 1
ATOM 819 N N . ALA A 1 102 ? 0.194 -1.388 -17.834 1.00 86.81 102 ALA A N 1
ATOM 820 C CA . ALA A 1 102 ? -0.103 -0.580 -16.647 1.00 86.81 102 ALA A CA 1
ATOM 821 C C . ALA A 1 102 ? -1.511 0.038 -16.680 1.00 86.81 102 ALA A C 1
ATOM 823 O O . ALA A 1 102 ? -2.179 0.103 -15.648 1.00 86.81 102 ALA A O 1
ATOM 824 N N . SER A 1 103 ? -1.991 0.420 -17.868 1.00 86.31 103 SER A N 1
ATOM 825 C CA . SER A 1 103 ? -3.359 0.907 -18.064 1.00 86.31 103 SER A CA 1
ATOM 826 C C . SER A 1 103 ? -4.396 -0.149 -17.682 1.00 86.31 103 SER A C 1
ATOM 828 O O . SER A 1 103 ? -5.307 0.152 -16.922 1.00 86.31 103 SER A O 1
ATOM 830 N N . ARG A 1 104 ? -4.216 -1.403 -18.118 1.00 86.44 104 ARG A N 1
ATOM 831 C CA . ARG A 1 104 ? -5.134 -2.514 -17.812 1.00 86.44 104 ARG A CA 1
ATOM 832 C C . ARG A 1 104 ? -5.110 -2.900 -16.337 1.00 86.44 104 ARG A C 1
ATOM 834 O O . ARG A 1 104 ? -6.157 -3.175 -15.769 1.00 86.44 104 ARG A O 1
ATOM 841 N N . VAL A 1 105 ? -3.933 -2.917 -15.710 1.00 89.50 105 VAL A N 1
ATOM 842 C CA . VAL A 1 105 ? -3.819 -3.215 -14.270 1.00 89.50 105 VAL A CA 1
ATOM 843 C C . VAL A 1 105 ? -4.497 -2.123 -13.434 1.00 89.50 105 VAL A C 1
ATOM 845 O O . VAL A 1 105 ? -5.17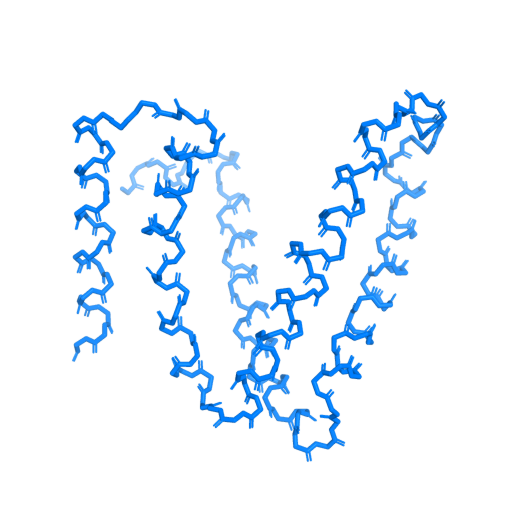0 -2.428 -12.453 1.00 89.50 105 VAL A O 1
ATOM 848 N N . SER A 1 106 ? -4.395 -0.859 -13.854 1.00 85.25 106 SER A N 1
ATOM 849 C CA . SER A 1 106 ? -4.994 0.274 -13.134 1.00 85.25 106 SER A CA 1
ATOM 850 C C . SER A 1 106 ? -6.522 0.225 -13.083 1.00 85.25 106 SER A C 1
ATOM 852 O O . SER A 1 106 ? -7.100 0.707 -12.115 1.00 85.25 106 SER A O 1
ATOM 854 N N . VAL A 1 107 ? -7.180 -0.417 -14.052 1.00 86.00 107 VAL A N 1
ATOM 855 C CA . VAL A 1 107 ? -8.642 -0.607 -14.045 1.00 86.00 107 VAL A CA 1
ATOM 856 C C . VAL A 1 107 ? -9.100 -1.413 -12.824 1.00 86.00 107 VAL A C 1
ATOM 858 O O . VAL A 1 107 ? -10.143 -1.123 -12.246 1.00 86.00 107 VAL A O 1
ATOM 861 N N . PHE A 1 108 ? -8.306 -2.380 -12.349 1.00 86.94 108 PHE A N 1
ATOM 862 C CA . PHE A 1 108 ? -8.673 -3.193 -11.182 1.00 86.94 108 PHE A CA 1
ATOM 863 C C . PHE A 1 108 ? -8.754 -2.385 -9.880 1.00 86.94 108 PHE A C 1
ATOM 865 O O . PHE A 1 108 ? -9.451 -2.800 -8.954 1.00 86.94 108 PHE A O 1
ATOM 872 N N . ILE A 1 109 ? -8.112 -1.213 -9.806 1.00 87.25 109 ILE A N 1
ATOM 873 C CA . ILE A 1 109 ? -8.229 -0.299 -8.656 1.00 87.25 109 ILE A CA 1
ATOM 874 C C . ILE A 1 109 ? -9.687 0.147 -8.473 1.00 87.25 109 ILE A C 1
ATOM 876 O O . ILE A 1 109 ? -10.135 0.365 -7.349 1.00 87.25 109 ILE A O 1
ATOM 880 N N . PHE A 1 110 ? -10.475 0.195 -9.547 1.00 84.94 110 PHE A N 1
ATOM 881 C CA . PHE A 1 110 ? -11.892 0.542 -9.480 1.00 84.94 110 PHE A CA 1
ATOM 882 C C . PHE A 1 110 ? -12.763 -0.502 -8.770 1.00 84.94 110 PHE A C 1
ATOM 884 O O . PHE A 1 110 ? -13.888 -0.191 -8.382 1.00 84.94 110 PHE A O 1
ATOM 891 N N . LEU A 1 111 ? -12.242 -1.709 -8.519 1.00 86.12 111 LEU A N 1
ATOM 892 C CA . LEU A 1 111 ? -12.909 -2.704 -7.676 1.00 86.12 111 LEU A CA 1
ATOM 893 C C . LEU A 1 111 ? -12.744 -2.423 -6.179 1.00 86.12 111 LEU A C 1
ATOM 895 O O . LEU A 1 111 ? -13.565 -2.891 -5.390 1.00 86.12 111 LEU A O 1
ATOM 899 N N . ILE A 1 112 ? -11.729 -1.649 -5.774 1.00 89.88 112 ILE A N 1
ATOM 900 C CA . ILE A 1 112 ? -11.473 -1.308 -4.367 1.00 89.88 112 ILE A CA 1
ATOM 901 C C . ILE A 1 112 ? -12.718 -0.748 -3.665 1.00 89.88 112 ILE A C 1
ATOM 903 O O . ILE A 1 112 ? -13.051 -1.292 -2.618 1.00 89.88 112 ILE A O 1
ATOM 907 N N . PRO A 1 113 ? -13.446 0.267 -4.179 1.00 86.12 113 PRO A N 1
ATOM 908 C CA . PRO A 1 113 ? -14.630 0.789 -3.489 1.00 86.12 113 PRO A CA 1
ATOM 909 C C . PRO A 1 113 ? -15.727 -0.267 -3.288 1.00 86.12 113 PRO A C 1
ATOM 911 O O . PRO A 1 113 ? -16.348 -0.310 -2.229 1.00 86.12 113 PRO A O 1
ATOM 914 N N . VAL A 1 114 ? -15.943 -1.152 -4.266 1.00 86.31 114 VAL A N 1
ATOM 915 C CA . VAL A 1 114 ? -16.944 -2.227 -4.165 1.00 86.31 114 VAL A CA 1
ATOM 916 C C . VAL A 1 114 ? -16.532 -3.239 -3.097 1.00 86.31 114 VAL A C 1
ATOM 918 O O . VAL A 1 114 ? -17.322 -3.571 -2.213 1.00 86.31 114 VAL A O 1
ATOM 921 N N . LEU A 1 115 ? -15.277 -3.695 -3.144 1.00 90.56 115 LEU A N 1
ATOM 922 C CA . LEU A 1 115 ? -14.736 -4.636 -2.166 1.00 90.56 115 LEU A CA 1
ATOM 923 C C . LEU A 1 115 ? -14.678 -4.026 -0.764 1.00 90.56 115 LEU A C 1
ATOM 925 O O . LEU A 1 115 ? -15.005 -4.712 0.197 1.00 90.56 115 LEU A O 1
ATOM 929 N N . ALA A 1 116 ? -14.326 -2.748 -0.636 1.00 90.19 116 ALA A N 1
ATOM 930 C CA . ALA A 1 116 ? -14.268 -2.048 0.642 1.00 90.19 116 ALA A CA 1
ATOM 931 C C . ALA A 1 116 ? -15.632 -2.038 1.340 1.00 90.19 116 ALA A C 1
ATOM 933 O O . ALA A 1 116 ? -15.703 -2.347 2.523 1.00 90.19 116 ALA A O 1
ATOM 934 N N . ILE A 1 117 ? -16.720 -1.769 0.613 1.00 89.44 117 ILE A N 1
ATOM 935 C CA . ILE A 1 117 ? -18.078 -1.776 1.183 1.00 89.44 117 ILE A CA 1
ATOM 936 C C . ILE A 1 117 ? -18.505 -3.191 1.575 1.00 89.44 117 ILE A C 1
ATOM 938 O O . ILE A 1 117 ? -19.056 -3.400 2.658 1.00 89.44 117 ILE A O 1
ATOM 942 N N . LEU A 1 118 ? -18.248 -4.176 0.708 1.00 90.75 118 LEU A N 1
ATOM 943 C CA . LEU A 1 118 ? -18.591 -5.572 0.984 1.00 90.75 118 LEU A CA 1
ATOM 944 C C . LEU A 1 118 ? -17.841 -6.096 2.213 1.00 90.75 118 LEU A C 1
ATOM 946 O O . LEU A 1 118 ? -18.452 -6.658 3.122 1.00 90.75 118 LEU A O 1
ATOM 950 N N . LEU A 1 119 ? -16.528 -5.880 2.266 1.00 92.25 119 LEU A N 1
ATOM 951 C CA . LEU A 1 119 ? -15.688 -6.314 3.377 1.00 92.25 119 LEU A CA 1
ATOM 952 C C . LEU A 1 119 ? -15.957 -5.495 4.645 1.00 92.25 119 LEU A C 1
ATOM 954 O O . LEU A 1 119 ? -15.986 -6.078 5.723 1.00 92.25 119 LEU A O 1
ATOM 958 N N . GLY A 1 120 ? -16.242 -4.196 4.539 1.00 92.62 120 GLY A N 1
ATOM 959 C CA . GLY A 1 120 ? -16.691 -3.364 5.661 1.00 92.62 120 GLY A CA 1
ATOM 960 C C . GLY A 1 120 ? -17.971 -3.912 6.292 1.00 92.62 120 GLY A C 1
ATOM 961 O O . GLY A 1 120 ? -18.062 -4.068 7.512 1.00 92.62 120 GLY A O 1
ATOM 962 N N . LYS A 1 121 ? -18.936 -4.346 5.470 1.00 91.62 121 LYS A N 1
ATOM 963 C CA . LYS A 1 121 ? -20.147 -4.996 5.982 1.00 91.62 121 LYS A CA 1
ATOM 964 C C . LYS A 1 121 ? -19.877 -6.368 6.601 1.00 91.62 121 LYS A C 1
ATOM 966 O O . LYS A 1 121 ? -20.443 -6.672 7.645 1.00 91.62 121 LYS A O 1
ATOM 971 N N . VAL A 1 122 ? -19.081 -7.215 5.954 1.00 95.00 122 VAL A N 1
ATOM 972 C CA . VAL A 1 122 ? -18.890 -8.613 6.384 1.00 95.00 122 VAL A CA 1
ATOM 973 C C . VAL A 1 122 ? -17.939 -8.725 7.576 1.00 95.00 122 VAL A C 1
ATOM 975 O O . VAL A 1 122 ? -18.215 -9.476 8.506 1.00 95.00 122 VAL A O 1
ATOM 978 N N . ILE A 1 123 ? -16.827 -7.989 7.553 1.00 93.88 123 ILE A N 1
ATOM 979 C CA . ILE A 1 123 ? -15.744 -8.096 8.540 1.00 93.88 123 ILE A CA 1
ATOM 980 C C . ILE A 1 123 ? -15.947 -7.098 9.682 1.00 93.88 123 ILE A C 1
ATOM 982 O O . ILE A 1 123 ? -15.831 -7.477 10.844 1.00 93.88 123 ILE A O 1
ATOM 986 N N . LEU A 1 124 ? -16.254 -5.833 9.369 1.00 92.12 124 LEU A N 1
ATOM 987 C CA . LEU A 1 124 ? -16.409 -4.771 10.374 1.00 92.12 124 LEU A CA 1
ATOM 988 C C . LEU A 1 124 ? -17.864 -4.617 10.860 1.00 92.12 124 LEU A C 1
ATOM 990 O O . LEU A 1 124 ? -18.128 -3.847 11.780 1.00 92.12 124 LEU A O 1
ATOM 994 N N . ASN A 1 125 ? -18.806 -5.360 10.268 1.00 91.19 125 ASN A N 1
ATOM 995 C CA . ASN A 1 125 ? -20.245 -5.268 10.530 1.00 91.19 125 ASN A CA 1
ATOM 996 C C . ASN A 1 125 ? -20.823 -3.850 10.363 1.00 91.19 125 ASN A C 1
ATOM 998 O O . ASN A 1 125 ? -21.776 -3.469 11.046 1.00 91.19 125 ASN A O 1
ATOM 1002 N N . GLU A 1 126 ? -20.281 -3.070 9.425 1.00 91.31 126 GLU A N 1
ATOM 1003 C CA . GLU A 1 126 ? -20.757 -1.712 9.152 1.00 91.31 126 GLU A CA 1
ATOM 1004 C C . GLU A 1 126 ? -22.225 -1.703 8.692 1.00 91.31 126 GLU A C 1
ATOM 1006 O O . GLU A 1 126 ? -22.731 -2.638 8.069 1.00 91.31 126 GLU A O 1
ATOM 1011 N N . THR A 1 127 ? -22.969 -0.643 8.991 1.00 88.75 127 THR A N 1
ATOM 1012 C CA . THR A 1 127 ? -24.331 -0.460 8.467 1.00 88.75 127 THR A CA 1
ATOM 1013 C C . THR A 1 127 ? -24.288 0.192 7.092 1.00 88.75 127 THR A C 1
ATOM 1015 O O . THR A 1 127 ? -23.912 1.355 6.965 1.00 88.75 127 THR A O 1
ATOM 1018 N N . ILE A 1 128 ? -24.730 -0.535 6.061 1.00 86.25 128 ILE A N 1
ATOM 1019 C CA . ILE A 1 128 ? -24.892 0.021 4.714 1.00 86.25 128 ILE A CA 1
ATOM 1020 C C . ILE A 1 128 ? -26.129 0.919 4.724 1.00 86.25 128 ILE A C 1
ATOM 1022 O O . ILE A 1 128 ? -27.256 0.445 4.866 1.00 86.25 128 ILE A O 1
ATOM 1026 N N . THR A 1 129 ? -25.910 2.223 4.591 1.00 89.62 129 THR A N 1
ATOM 1027 C CA . THR A 1 129 ? -26.988 3.216 4.541 1.00 89.62 129 THR A CA 1
ATOM 1028 C C . THR A 1 129 ? -27.404 3.497 3.096 1.00 89.62 129 THR A C 1
ATOM 1030 O O . THR A 1 129 ? -26.672 3.194 2.152 1.00 89.62 129 THR A O 1
ATOM 1033 N N . GLY A 1 130 ? -28.553 4.154 2.901 1.00 87.81 130 GLY A N 1
ATOM 1034 C CA . GLY A 1 130 ? -28.948 4.647 1.575 1.00 87.81 130 GLY A CA 1
ATOM 1035 C C . GLY A 1 130 ? -27.911 5.597 0.955 1.00 87.81 130 GLY A C 1
ATOM 1036 O O . GLY A 1 130 ? -27.684 5.560 -0.253 1.00 87.81 130 GLY A O 1
ATOM 1037 N N . PHE A 1 131 ? -27.203 6.380 1.779 1.00 87.69 131 PHE A N 1
ATOM 1038 C CA . PHE A 1 131 ? -26.101 7.236 1.326 1.00 87.69 131 PHE A CA 1
ATOM 1039 C C . PHE A 1 131 ? -24.899 6.431 0.825 1.00 87.69 131 PHE A C 1
ATOM 1041 O O . PHE A 1 131 ? -24.284 6.822 -0.165 1.00 87.69 131 PHE A O 1
ATOM 1048 N N . THR A 1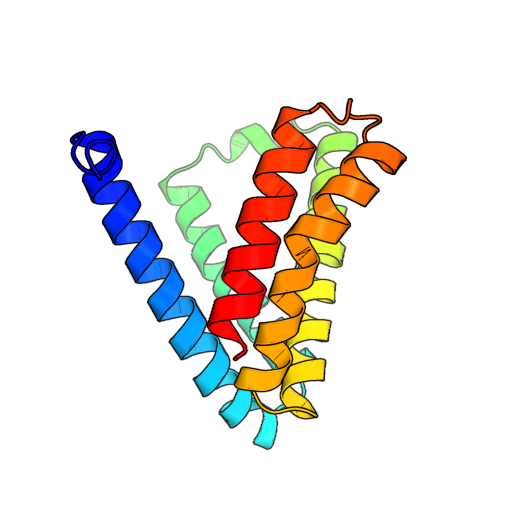 132 ? -24.596 5.286 1.447 1.00 85.75 132 THR A N 1
ATOM 1049 C CA . THR A 1 132 ? -23.563 4.358 0.961 1.00 85.75 132 THR A CA 1
ATOM 1050 C C . THR A 1 132 ? -23.901 3.885 -0.451 1.00 85.75 132 THR A C 1
ATOM 1052 O O . THR A 1 132 ? -23.038 3.890 -1.327 1.00 85.75 132 THR A O 1
ATOM 1055 N N . PHE A 1 133 ? -25.171 3.558 -0.709 1.00 84.81 133 PHE A N 1
ATOM 1056 C CA . PHE A 1 133 ? -25.624 3.129 -2.033 1.00 84.81 133 PHE A CA 1
ATOM 1057 C C . PHE A 1 133 ? -25.503 4.250 -3.075 1.00 84.81 133 PHE A C 1
ATOM 1059 O O . PHE A 1 133 ? -24.981 4.028 -4.167 1.00 84.81 133 PHE A O 1
ATOM 1066 N N . LEU A 1 134 ? -25.909 5.473 -2.716 1.00 89.12 134 LEU A N 1
ATOM 1067 C CA . LEU A 1 134 ? -25.803 6.647 -3.586 1.00 89.12 134 LEU A CA 1
ATOM 1068 C C . LEU A 1 134 ? -24.340 6.981 -3.926 1.00 89.12 134 LEU A C 1
ATOM 1070 O O . LEU A 1 134 ? -24.010 7.205 -5.090 1.00 89.12 134 LEU A O 1
ATOM 1074 N N . GLY A 1 135 ? -23.450 6.959 -2.929 1.00 85.25 135 GLY A N 1
ATOM 1075 C CA . G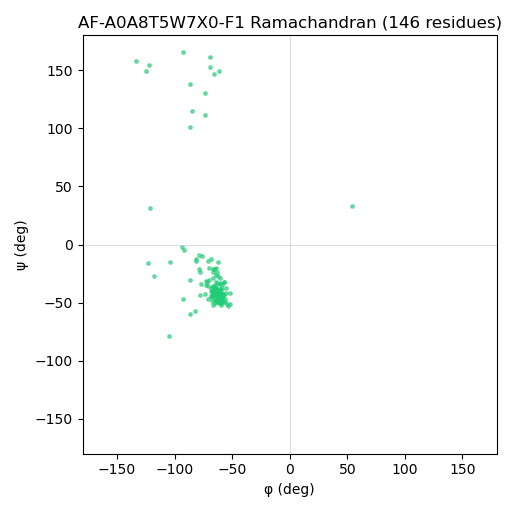LY A 1 135 ? -22.013 7.153 -3.131 1.00 85.25 135 GLY A CA 1
ATOM 1076 C C . GLY A 1 135 ? -21.397 6.066 -4.013 1.00 85.25 135 GLY A C 1
ATOM 1077 O O . GLY A 1 135 ? -20.640 6.376 -4.930 1.00 85.25 135 GLY A O 1
ATOM 1078 N N . THR A 1 136 ? -21.785 4.805 -3.804 1.00 85.38 136 THR A N 1
ATOM 1079 C CA . THR A 1 136 ? -21.342 3.676 -4.642 1.00 85.38 136 THR A CA 1
ATOM 1080 C C . THR A 1 136 ? -21.771 3.864 -6.092 1.00 85.38 136 THR A C 1
ATOM 1082 O O . THR A 1 136 ? -20.948 3.736 -6.994 1.00 85.38 136 THR A O 1
ATOM 1085 N N . ALA A 1 137 ? -23.038 4.217 -6.329 1.00 87.75 137 ALA A N 1
ATOM 1086 C CA . ALA A 1 137 ? -23.563 4.447 -7.671 1.00 87.75 137 ALA A CA 1
ATOM 1087 C C . ALA A 1 137 ? -22.834 5.594 -8.389 1.00 87.75 137 ALA A C 1
ATOM 1089 O O . ALA A 1 137 ? -22.513 5.469 -9.571 1.00 87.75 137 ALA A O 1
ATOM 1090 N N . LEU A 1 138 ? -22.518 6.683 -7.679 1.00 87.44 138 LEU A N 1
ATOM 1091 C CA . LEU A 1 138 ? -21.736 7.798 -8.224 1.00 87.44 138 LEU A CA 1
ATOM 1092 C C . LEU A 1 138 ? -20.315 7.371 -8.608 1.00 87.44 138 LEU A C 1
ATOM 1094 O O . LEU A 1 138 ? -19.867 7.681 -9.711 1.00 87.44 138 LEU A O 1
ATOM 1098 N N . VAL A 1 139 ? -19.627 6.629 -7.735 1.00 86.06 139 VAL A N 1
A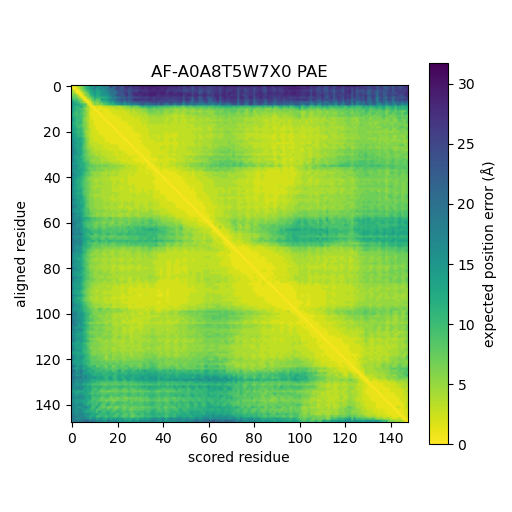TOM 1099 C CA . VAL A 1 139 ? -18.272 6.122 -8.006 1.00 86.06 139 VAL A CA 1
ATOM 1100 C C . VAL A 1 139 ? -18.278 5.174 -9.207 1.00 86.06 139 VAL A C 1
ATOM 1102 O O . VAL A 1 139 ? -17.504 5.381 -10.138 1.00 86.06 139 VAL A O 1
ATOM 1105 N N . LEU A 1 140 ? -19.193 4.199 -9.245 1.00 85.75 140 LEU A N 1
ATOM 1106 C CA . LEU A 1 140 ? -19.337 3.266 -10.371 1.00 85.75 140 LEU A CA 1
ATOM 1107 C C . LEU A 1 140 ? -19.666 3.980 -11.688 1.00 85.75 140 LEU A C 1
ATOM 1109 O O . LEU A 1 140 ? -19.124 3.621 -12.731 1.00 85.75 140 LEU A O 1
ATOM 1113 N N . SER A 1 141 ? -20.503 5.018 -11.646 1.00 87.75 141 SER A N 1
ATOM 1114 C CA . SER A 1 141 ? -20.814 5.831 -12.830 1.00 87.75 141 SER A CA 1
ATOM 1115 C C . SER A 1 141 ? -19.583 6.587 -13.334 1.00 87.75 141 SER A C 1
ATOM 1117 O O . SER A 1 141 ? -19.340 6.631 -14.537 1.00 87.75 141 SER A O 1
ATOM 1119 N N . GLY A 1 142 ? -18.778 7.150 -12.425 1.00 84.19 142 GLY A N 1
ATOM 1120 C CA . GLY A 1 142 ? -17.516 7.805 -12.774 1.00 84.19 142 GLY A CA 1
ATOM 1121 C C . GLY A 1 142 ? -16.510 6.840 -13.405 1.00 84.19 142 GLY A C 1
ATOM 1122 O O . GLY A 1 142 ? -15.898 7.174 -14.416 1.00 84.19 142 GLY A O 1
ATOM 1123 N N . ILE A 1 143 ? -16.399 5.627 -12.858 1.00 82.12 143 ILE A N 1
ATOM 1124 C CA . ILE A 1 143 ? -15.563 4.551 -13.412 1.00 82.12 143 ILE A CA 1
ATOM 1125 C C . ILE A 1 143 ? -16.011 4.202 -14.833 1.00 82.12 143 ILE A C 1
ATOM 1127 O O . ILE A 1 143 ? -15.195 4.196 -15.751 1.00 82.12 143 ILE A O 1
ATOM 1131 N N . TYR A 1 144 ? -17.312 3.967 -15.027 1.00 83.81 144 TYR A N 1
ATOM 1132 C CA . TYR A 1 144 ? -17.877 3.628 -16.334 1.00 83.81 144 TYR A CA 1
ATOM 1133 C C . TYR A 1 144 ? -17.613 4.712 -17.389 1.00 83.81 144 TYR A C 1
ATOM 1135 O O . TYR A 1 144 ? -17.325 4.397 -18.539 1.00 83.81 144 TYR A O 1
ATOM 1143 N N . LEU A 1 145 ? -17.684 5.990 -17.004 1.00 85.94 145 LEU A N 1
ATOM 1144 C CA . LEU A 1 145 ? -17.372 7.106 -17.900 1.00 85.94 145 LEU A CA 1
ATOM 1145 C C . LEU A 1 145 ? -15.880 7.212 -18.237 1.00 85.94 145 LEU A C 1
ATOM 1147 O O . LEU A 1 145 ? -15.556 7.691 -19.316 1.00 85.94 145 LEU A O 1
ATOM 1151 N N . MET A 1 146 ? -14.987 6.807 -17.330 1.00 78.56 146 MET A N 1
ATOM 1152 C CA . MET A 1 146 ? -13.539 6.852 -17.553 1.00 78.56 146 MET A CA 1
ATOM 1153 C C . MET A 1 146 ? -13.043 5.711 -18.452 1.00 78.56 146 MET A C 1
ATOM 1155 O O . MET A 1 146 ? -12.074 5.896 -19.184 1.00 78.56 146 MET A O 1
ATOM 1159 N N . GLU A 1 147 ? -13.665 4.535 -18.371 1.00 71.38 147 GLU A N 1
ATOM 1160 C CA . GLU A 1 147 ? -13.288 3.361 -19.174 1.00 71.38 147 GLU A CA 1
ATOM 1161 C C . GLU A 1 147 ? -13.856 3.357 -20.601 1.00 71.38 147 GLU A C 1
ATOM 1163 O O . GLU A 1 147 ? -13.413 2.554 -21.424 1.00 71.38 147 GLU A O 1
ATOM 1168 N N . ARG A 1 148 ? -14.836 4.216 -20.895 1.00 70.19 148 ARG A N 1
ATOM 1169 C CA . ARG A 1 148 ? -15.475 4.319 -22.212 1.00 70.19 148 ARG A CA 1
ATOM 1170 C C . ARG A 1 148 ? -14.711 5.245 -23.154 1.00 70.19 148 ARG A C 1
ATOM 1172 O O . ARG A 1 148 ? -14.632 4.884 -24.350 1.00 70.19 148 ARG A O 1
#

pLDDT: mean 88.17, std 10.34, range [38.28, 96.31]

Foldseek 3Di:
DVVCPDPVNVVVVVVVVVVVVVVVCCLVVLLVCLVPDPLLVVLVVCCVVVVVVVVVVCVVPHDPVCVVVDDPVNVVVVCCCPVPVRSVVSSVLSVCSSVDPSVVSVLCVLCCLVVVVVCCCPPVVDDCDPVSVVVNVVSVVVSVVVVD

Solvent-accessible surface area (backbone atoms only — not comparable to full-atom values): 8357 Å² total; per-residue (Å²): 124,82,79,59,74,44,79,77,42,42,59,50,50,53,50,51,52,51,48,53,51,52,52,53,52,46,52,56,54,47,46,59,46,44,77,80,41,54,37,63,56,55,41,50,50,53,52,51,55,50,48,54,54,50,52,58,47,40,74,73,77,48,73,73,72,57,64,80,72,57,49,74,66,54,53,52,52,47,50,44,45,54,46,51,69,36,50,49,46,49,27,51,51,37,45,47,34,63,80,40,58,63,72,67,54,54,57,58,59,70,46,48,68,59,50,49,53,53,46,36,38,71,74,69,61,49,83,87,44,75,64,54,52,54,52,49,51,52,52,53,51,52,51,55,64,71,77,104